Protein AF-A0A9X3DE50-F1 (afdb_monomer)

Organism: NCBI:txid454586

Solvent-accessible surface area (backbone atoms only — not comparable to full-atom values): 9211 Å² total; per-residue (Å²): 135,91,83,86,80,82,81,81,77,81,76,78,72,86,70,86,84,80,75,83,58,72,43,85,72,48,77,48,58,32,75,87,38,79,43,54,38,26,36,32,76,48,79,59,98,57,37,44,34,34,29,36,36,31,74,39,90,89,52,67,51,74,46,62,36,33,33,30,37,61,84,77,74,37,73,44,34,45,29,52,72,25,52,52,65,49,38,41,37,38,40,36,34,37,65,83,78,68,27,30,33,40,40,32,31,31,55,48,101,86,57,40,70,39,82,76,46,77,48,67,73,32,87,64,82,64,90,81,62,45,70,56,69,96,79,70,66,81,78,65,77,78,75,80,72,84,72,85,88,134

Structure (mmCIF, N/CA/C/O backbone):
data_AF-A0A9X3DE50-F1
#
_entry.id   AF-A0A9X3DE50-F1
#
loop_
_atom_site.group_PDB
_atom_site.id
_atom_site.type_symbol
_atom_site.label_atom_id
_atom_site.label_alt_id
_atom_site.label_comp_id
_atom_site.label_asym_id
_atom_site.label_entity_id
_atom_site.label_seq_id
_atom_site.pdbx_PDB_ins_code
_atom_site.Cartn_x
_atom_site.Cartn_y
_atom_site.Cartn_z
_atom_site.occupancy
_atom_site.B_iso_or_equiv
_atom_site.auth_seq_id
_atom_site.auth_comp_id
_atom_site.auth_asym_id
_atom_site.auth_atom_id
_atom_site.pdbx_PDB_model_num
ATOM 1 N N . MET A 1 1 ? -1.879 63.073 22.742 1.00 40.38 1 MET A N 1
ATOM 2 C CA . MET A 1 1 ? -2.760 62.636 21.637 1.00 40.38 1 MET A CA 1
ATOM 3 C C . MET A 1 1 ? -2.228 61.300 21.140 1.00 40.38 1 MET A C 1
ATOM 5 O O . MET A 1 1 ? -1.045 61.213 20.841 1.00 40.38 1 MET A O 1
ATOM 9 N N . LYS A 1 2 ? -3.043 60.241 21.224 1.00 39.47 2 LYS A N 1
ATOM 10 C CA . LYS A 1 2 ? -2.678 58.863 20.860 1.00 39.47 2 LYS A CA 1
ATOM 11 C C . LYS A 1 2 ? -2.758 58.715 19.341 1.00 39.47 2 LYS A C 1
ATOM 13 O O . LYS A 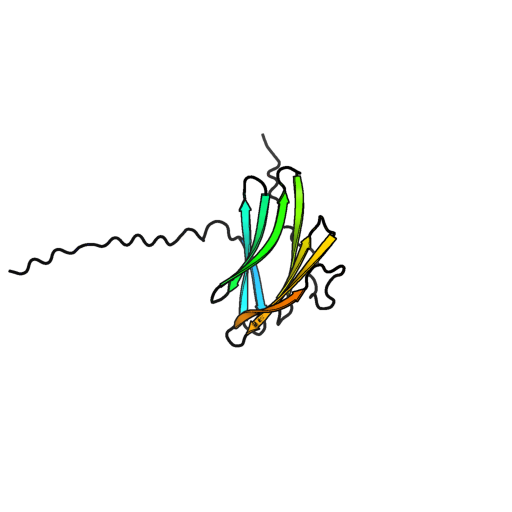1 2 ? -3.865 58.753 18.818 1.00 39.47 2 LYS A O 1
ATOM 18 N N . ASN A 1 3 ? -1.632 58.480 18.672 1.00 41.12 3 ASN A N 1
ATOM 19 C CA . ASN A 1 3 ? -1.625 58.061 17.271 1.00 41.12 3 ASN A CA 1
ATOM 20 C C . ASN A 1 3 ? -1.129 56.617 17.200 1.00 41.12 3 ASN A C 1
ATOM 22 O O . ASN A 1 3 ? 0.062 56.337 17.291 1.00 41.12 3 ASN A O 1
ATOM 26 N N . LEU A 1 4 ? -2.098 55.711 17.100 1.00 47.72 4 LEU A N 1
ATOM 27 C CA . LEU A 1 4 ? -1.921 54.296 16.820 1.00 47.72 4 LEU A CA 1
ATOM 28 C C . LEU A 1 4 ? -1.903 54.159 15.292 1.00 47.72 4 LEU A C 1
ATOM 30 O O . LEU A 1 4 ? -2.928 54.404 14.660 1.00 47.72 4 LEU A O 1
ATOM 34 N N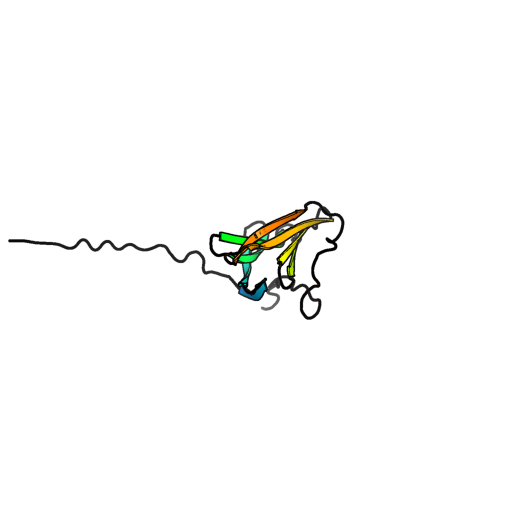 . ILE A 1 5 ? -0.763 53.816 14.690 1.00 51.28 5 ILE A N 1
ATOM 35 C CA . ILE A 1 5 ? -0.729 53.414 13.279 1.00 51.28 5 ILE A CA 1
ATOM 36 C C . ILE A 1 5 ? -0.425 51.923 13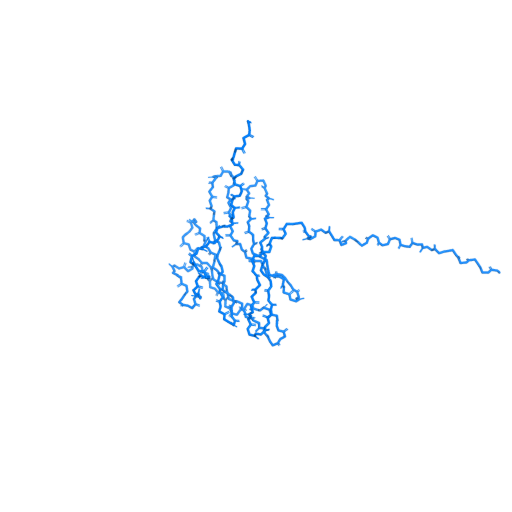.216 1.00 51.28 5 ILE A C 1
ATOM 38 O O . ILE A 1 5 ? 0.568 51.425 13.739 1.00 51.28 5 ILE A O 1
ATOM 42 N N . LEU A 1 6 ? -1.402 51.248 12.626 1.00 42.88 6 LEU A N 1
ATOM 43 C CA . LEU A 1 6 ? -1.635 49.824 12.523 1.00 42.88 6 LEU A CA 1
ATOM 44 C C . LEU A 1 6 ? -0.667 49.205 11.505 1.00 42.88 6 LEU A C 1
ATOM 46 O O . LEU A 1 6 ? -0.803 49.424 10.303 1.00 42.88 6 LEU A O 1
ATOM 50 N N . THR A 1 7 ? 0.300 48.416 11.968 1.00 43.38 7 THR A N 1
ATOM 51 C CA . THR A 1 7 ? 1.123 47.580 11.086 1.00 43.38 7 THR A CA 1
ATOM 52 C C . THR A 1 7 ? 0.279 46.392 10.625 1.00 43.38 7 THR A C 1
ATOM 54 O O . THR A 1 7 ? 0.067 45.444 11.380 1.00 43.38 7 THR A O 1
ATOM 57 N N . ILE A 1 8 ? -0.231 46.438 9.393 1.00 47.78 8 ILE A N 1
ATOM 58 C CA . ILE A 1 8 ? -0.883 45.285 8.763 1.00 47.78 8 ILE A CA 1
ATOM 59 C C . ILE A 1 8 ? 0.219 44.290 8.396 1.00 47.78 8 ILE A C 1
ATOM 61 O O . ILE A 1 8 ? 0.894 44.414 7.376 1.00 47.78 8 ILE A O 1
ATOM 65 N N . LEU A 1 9 ? 0.417 43.309 9.273 1.00 38.19 9 LEU A N 1
ATOM 66 C CA . LEU A 1 9 ? 1.235 42.138 9.005 1.00 38.19 9 LEU A CA 1
ATOM 67 C C . LEU A 1 9 ? 0.474 41.272 7.990 1.00 38.19 9 LEU A C 1
ATOM 69 O O . LEU A 1 9 ? -0.421 40.513 8.356 1.00 38.19 9 LEU A O 1
ATOM 73 N N . VAL A 1 10 ? 0.796 41.411 6.703 1.00 44.81 10 VAL A N 1
ATOM 74 C CA . VAL A 1 10 ? 0.347 40.465 5.675 1.00 44.81 10 VAL A CA 1
ATOM 75 C C . VAL A 1 10 ? 1.114 39.166 5.903 1.00 44.81 10 VAL A C 1
ATOM 77 O O . VAL A 1 10 ? 2.183 38.936 5.340 1.00 44.81 10 VAL A O 1
ATOM 80 N N . THR A 1 11 ? 0.586 38.306 6.769 1.00 50.69 11 THR A N 1
ATOM 81 C CA . THR A 1 11 ? 0.972 36.900 6.804 1.00 50.69 11 THR A CA 1
ATOM 82 C C . THR A 1 11 ? 0.397 36.243 5.557 1.00 50.69 11 THR A C 1
ATOM 84 O O . THR A 1 11 ? -0.708 35.703 5.552 1.00 50.69 11 THR A O 1
ATOM 87 N N . ALA A 1 12 ? 1.168 36.294 4.470 1.00 46.81 12 ALA A N 1
ATOM 88 C CA . ALA A 1 12 ? 1.029 35.340 3.384 1.00 46.81 12 ALA A CA 1
ATOM 89 C C . ALA A 1 12 ? 1.299 33.953 3.982 1.00 46.81 12 ALA A C 1
ATOM 91 O O . ALA A 1 12 ? 2.434 33.491 4.080 1.00 46.81 12 ALA A O 1
ATOM 92 N N . SER A 1 13 ? 0.240 33.319 4.476 1.00 48.53 13 SER A N 1
ATOM 93 C CA . SER A 1 13 ? 0.254 31.914 4.831 1.00 48.53 13 SER A CA 1
ATOM 94 C C . SER A 1 13 ? 0.478 31.166 3.526 1.00 48.53 13 SER A C 1
ATOM 96 O O . SER A 1 13 ? -0.429 31.003 2.714 1.00 48.53 13 SER A O 1
ATOM 98 N N . ALA A 1 14 ? 1.719 30.732 3.315 1.00 42.53 14 ALA A N 1
ATOM 99 C CA . ALA A 1 14 ? 2.082 29.741 2.316 1.00 42.53 14 ALA A CA 1
ATOM 100 C C . ALA A 1 14 ? 1.490 28.373 2.706 1.00 42.53 14 ALA A C 1
ATOM 102 O O . ALA A 1 14 ? 2.195 27.397 2.939 1.00 42.53 14 ALA A O 1
ATOM 103 N N . SER A 1 15 ? 0.171 28.291 2.824 1.00 46.56 15 SER A N 1
ATOM 104 C CA . SER A 1 15 ? -0.556 27.056 2.570 1.00 46.56 15 SER A CA 1
ATOM 105 C C . SER A 1 15 ? -0.784 26.967 1.061 1.00 46.56 15 SER A C 1
ATOM 107 O O . SER A 1 15 ? -0.802 27.988 0.393 1.00 46.56 15 SER A O 1
ATOM 109 N N . PHE A 1 16 ? -0.984 25.769 0.517 1.00 42.16 16 PHE A N 1
ATOM 110 C CA . PHE A 1 16 ? -1.232 25.493 -0.913 1.00 42.16 16 PHE A CA 1
ATOM 111 C C . PHE A 1 16 ? -0.003 25.173 -1.786 1.00 42.16 16 PHE A C 1
ATOM 113 O O . PHE A 1 16 ? 0.134 25.648 -2.905 1.00 42.16 16 PHE A O 1
ATOM 120 N N . GLY A 1 17 ? 0.826 24.230 -1.319 1.00 35.22 17 GLY A N 1
ATOM 121 C CA . GLY A 1 17 ? 1.674 23.389 -2.185 1.00 35.22 17 GLY A CA 1
ATOM 122 C C . GLY A 1 17 ? 1.222 21.920 -2.308 1.00 35.22 17 GLY A C 1
ATOM 123 O O . GLY A 1 17 ? 1.789 21.159 -3.087 1.00 35.22 17 GLY A O 1
ATOM 124 N N . TYR A 1 18 ? 0.208 21.482 -1.549 1.00 45.66 18 TYR A N 1
ATOM 125 C CA . TYR A 1 18 ? -0.107 20.049 -1.396 1.00 45.66 18 TYR A CA 1
ATOM 126 C C . TYR A 1 18 ? -1.271 19.532 -2.258 1.00 45.66 18 TYR A C 1
ATOM 128 O O . TYR A 1 18 ? -1.424 18.319 -2.393 1.00 45.66 18 TYR A O 1
ATOM 136 N N . ALA A 1 19 ? -2.064 20.418 -2.872 1.00 42.31 19 ALA A N 1
ATOM 137 C CA . ALA A 1 19 ? -3.319 20.051 -3.537 1.00 42.31 19 ALA A CA 1
ATOM 138 C C . ALA A 1 19 ? -3.183 19.604 -5.004 1.00 42.31 19 ALA A C 1
ATOM 140 O O . ALA A 1 19 ? -4.159 19.146 -5.593 1.00 42.31 19 ALA A O 1
ATOM 141 N N . GLN A 1 20 ? -2.008 19.715 -5.627 1.00 52.31 20 GLN A N 1
ATOM 142 C CA . GLN A 1 20 ? -1.897 19.374 -7.045 1.00 52.31 20 GLN A CA 1
ATOM 143 C C . GLN A 1 20 ? -1.675 17.860 -7.232 1.00 52.31 20 GLN A C 1
ATOM 145 O O . GLN A 1 20 ? -0.608 17.322 -6.920 1.00 52.31 20 GLN A O 1
ATOM 150 N N . ASN A 1 21 ? -2.707 17.203 -7.781 1.00 72.25 21 ASN A N 1
ATOM 151 C CA . ASN A 1 21 ? -2.739 15.838 -8.337 1.00 72.25 21 ASN A CA 1
ATOM 152 C C . ASN A 1 21 ? -3.021 14.664 -7.374 1.00 72.25 21 ASN A C 1
ATOM 154 O O . ASN A 1 21 ? -2.433 13.596 -7.543 1.00 72.25 21 ASN A O 1
ATOM 158 N N . LEU A 1 22 ? -3.915 14.824 -6.388 1.00 83.31 22 LEU A N 1
ATOM 159 C CA . LEU A 1 22 ? -4.567 13.665 -5.756 1.00 83.31 22 LEU A CA 1
ATOM 160 C C . LEU A 1 22 ? -5.796 13.256 -6.573 1.00 83.31 22 LEU A C 1
ATOM 162 O O . LEU A 1 22 ? -6.726 14.040 -6.736 1.00 83.31 22 LEU A O 1
ATOM 166 N N . GLU A 1 23 ? -5.809 12.022 -7.059 1.00 86.81 23 GLU A N 1
ATOM 167 C CA . GLU A 1 23 ? -6.956 11.402 -7.720 1.00 86.81 23 GLU A CA 1
ATOM 168 C C . GLU A 1 23 ? -7.634 10.449 -6.729 1.00 86.81 23 GLU A C 1
ATOM 170 O O . GLU A 1 23 ? -6.983 9.563 -6.173 1.00 86.81 23 GLU A O 1
ATOM 175 N N . GLY A 1 24 ? -8.920 10.664 -6.443 1.00 86.19 24 GLY A N 1
ATOM 176 C CA . GLY A 1 24 ? -9.678 9.813 -5.523 1.00 86.19 24 GLY A CA 1
ATOM 177 C C . GLY A 1 24 ? -9.827 8.400 -6.081 1.00 86.19 24 GLY A C 1
ATOM 178 O O . GLY A 1 24 ? -10.224 8.236 -7.232 1.00 86.19 24 GLY A O 1
ATOM 179 N N . ARG A 1 25 ? -9.511 7.384 -5.272 1.00 85.44 25 ARG A N 1
ATOM 180 C CA . ARG A 1 25 ? -9.555 5.976 -5.688 1.00 85.44 25 ARG A CA 1
ATOM 181 C C . ARG A 1 25 ? -10.687 5.207 -5.025 1.00 85.44 25 ARG A C 1
ATOM 183 O O . ARG A 1 25 ? -11.427 4.511 -5.710 1.00 85.44 25 ARG A O 1
ATOM 190 N N . GLU A 1 26 ? -10.795 5.292 -3.705 1.00 87.31 26 GLU A N 1
ATOM 191 C CA . GLU A 1 26 ? -11.792 4.535 -2.949 1.00 87.31 26 GLU A CA 1
ATOM 192 C C . GLU A 1 26 ? -12.011 5.156 -1.568 1.00 87.31 26 GLU A C 1
ATOM 194 O O . GLU A 1 26 ? -11.078 5.695 -0.972 1.00 87.31 26 GLU A O 1
ATOM 199 N N . GLU A 1 27 ? -13.223 5.030 -1.034 1.00 91.12 27 GLU A N 1
ATOM 200 C CA . GLU A 1 27 ? -13.497 5.228 0.388 1.00 91.12 27 GLU A CA 1
ATOM 201 C C . GLU A 1 27 ? -13.754 3.868 1.038 1.00 91.12 27 GLU A C 1
ATOM 203 O O . GLU A 1 27 ? -14.479 3.028 0.499 1.00 91.12 27 GLU A O 1
ATOM 208 N N . ILE A 1 28 ? -13.119 3.624 2.179 1.00 91.12 28 ILE A N 1
ATOM 209 C CA . ILE A 1 28 ? -13.124 2.328 2.855 1.00 91.12 28 ILE A CA 1
ATOM 210 C C . ILE A 1 28 ? -13.533 2.508 4.312 1.00 91.12 28 ILE A C 1
ATOM 212 O O . ILE A 1 28 ? -13.304 3.565 4.895 1.00 91.12 28 ILE A O 1
ATOM 216 N N . ASN A 1 29 ? -14.109 1.467 4.907 1.00 94.06 29 ASN A N 1
ATOM 217 C CA . ASN A 1 29 ? -14.380 1.419 6.337 1.00 94.06 29 ASN A CA 1
ATOM 218 C C . ASN A 1 29 ? -13.581 0.272 6.959 1.00 94.06 29 ASN A C 1
ATOM 220 O O . ASN A 1 29 ? -13.655 -0.849 6.454 1.00 94.06 29 ASN A O 1
ATOM 224 N N . LEU A 1 30 ? -12.821 0.565 8.015 1.00 94.94 30 LEU A N 1
ATOM 225 C CA . LEU A 1 30 ? -12.096 -0.421 8.813 1.00 94.94 30 LEU A CA 1
ATOM 226 C C . LEU A 1 30 ? -12.510 -0.245 10.273 1.00 94.94 30 LEU A C 1
ATOM 228 O O . LEU A 1 30 ? -12.312 0.824 10.849 1.00 94.94 30 LEU A O 1
ATOM 232 N N . SER A 1 31 ? -13.110 -1.277 10.860 1.00 95.06 31 SER A N 1
ATOM 233 C CA . SER A 1 31 ? -13.581 -1.293 12.251 1.00 95.06 31 SER A CA 1
ATOM 234 C C . SER A 1 31 ? -14.439 -0.075 12.631 1.00 95.06 31 SER A C 1
ATOM 236 O O . SER A 1 31 ? -14.324 0.451 13.733 1.00 95.06 31 SER A O 1
ATOM 238 N N . GLY A 1 32 ? -15.284 0.404 11.712 1.00 94.69 32 GLY A N 1
ATOM 239 C CA . GLY A 1 32 ? -16.148 1.569 11.922 1.00 94.69 32 GLY A CA 1
ATOM 240 C C . GLY A 1 32 ? -15.527 2.910 11.519 1.00 94.69 32 GLY A C 1
ATOM 241 O O . GLY A 1 32 ? -16.268 3.872 11.328 1.00 94.69 32 GLY A O 1
ATOM 242 N N . PHE A 1 33 ? -14.214 2.982 11.288 1.00 96.12 33 PHE A N 1
ATOM 243 C CA . PHE A 1 33 ? -13.527 4.207 10.873 1.00 96.12 33 PHE A CA 1
ATOM 244 C C . PHE A 1 33 ? -13.446 4.328 9.348 1.00 96.12 33 PHE A C 1
ATOM 246 O O . PHE A 1 33 ? -13.086 3.377 8.653 1.00 96.12 33 PHE A O 1
ATOM 253 N N . GLY A 1 34 ? -13.785 5.507 8.823 1.00 95.44 34 GLY A N 1
ATOM 254 C CA . GLY A 1 34 ? -13.740 5.807 7.392 1.00 95.44 34 GLY A CA 1
ATOM 255 C C . GLY A 1 34 ? -12.379 6.342 6.943 1.00 95.44 34 GLY A C 1
ATOM 256 O O . GLY A 1 34 ? -11.847 7.26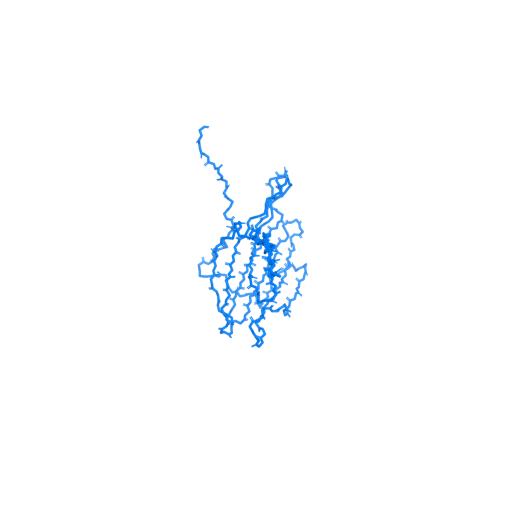8 7.552 1.00 95.44 34 GLY A O 1
ATOM 257 N N . TYR A 1 35 ? -11.853 5.814 5.838 1.00 94.94 35 TYR A N 1
ATOM 258 C CA . TYR A 1 35 ? -10.602 6.261 5.221 1.00 94.94 35 TYR A CA 1
ATOM 259 C C . TYR A 1 35 ? -10.785 6.508 3.731 1.00 94.94 35 TYR A C 1
ATOM 261 O O . TYR A 1 35 ? -11.499 5.773 3.050 1.00 94.94 35 TYR A O 1
ATOM 269 N N . LYS A 1 36 ? -10.084 7.514 3.209 1.00 93.44 36 LYS A N 1
ATOM 270 C CA . LYS A 1 36 ? -10.040 7.810 1.776 1.00 93.44 36 LYS A CA 1
ATOM 271 C C . LYS A 1 36 ? -8.683 7.415 1.217 1.00 93.44 36 LYS A C 1
ATOM 273 O O . LYS A 1 36 ? -7.647 7.814 1.748 1.00 93.44 36 LYS A O 1
ATOM 278 N N . ILE A 1 37 ? -8.697 6.644 0.140 1.00 91.25 37 ILE A N 1
ATOM 279 C CA . ILE A 1 37 ? -7.509 6.250 -0.608 1.00 91.25 37 ILE A CA 1
ATOM 280 C C . ILE A 1 37 ? -7.456 7.093 -1.872 1.00 91.25 37 ILE A C 1
ATOM 282 O O . ILE A 1 37 ? -8.415 7.148 -2.645 1.00 91.25 37 ILE A O 1
ATOM 286 N N . TYR A 1 38 ? -6.307 7.712 -2.099 1.00 91.44 38 TYR A N 1
ATOM 287 C CA . TYR A 1 38 ? -6.006 8.478 -3.299 1.00 91.44 38 TYR A CA 1
ATOM 288 C C . TYR A 1 38 ? -4.829 7.860 -4.046 1.00 91.44 38 TYR A C 1
ATOM 290 O O . TYR A 1 38 ? -4.055 7.074 -3.494 1.00 91.44 38 TYR A O 1
ATOM 298 N N . THR A 1 39 ? -4.652 8.275 -5.293 1.00 89.94 39 THR A N 1
ATOM 299 C CA . THR A 1 39 ? -3.409 8.116 -6.042 1.00 89.94 39 THR A CA 1
ATOM 300 C C . THR A 1 39 ? -2.787 9.466 -6.349 1.00 89.94 39 THR A C 1
ATOM 302 O O . THR A 1 39 ? -3.487 10.434 -6.634 1.00 89.94 39 THR A O 1
ATOM 305 N N . LYS A 1 40 ? -1.456 9.529 -6.320 1.00 88.31 40 LYS A N 1
ATOM 306 C CA . LYS A 1 40 ? -0.680 10.702 -6.730 1.00 88.31 40 LYS A CA 1
ATOM 307 C C . LYS A 1 40 ? 0.389 10.295 -7.724 1.00 88.31 40 LYS A C 1
ATOM 309 O O . LYS A 1 40 ? 1.151 9.369 -7.451 1.00 88.31 40 LYS A O 1
ATOM 314 N N . GLN A 1 41 ? 0.493 11.023 -8.829 1.00 89.38 41 GLN A N 1
ATOM 315 C CA . GLN A 1 41 ? 1.644 10.911 -9.722 1.00 89.38 41 GLN A CA 1
ATOM 316 C C . GLN A 1 41 ? 2.775 11.829 -9.248 1.00 89.38 41 GLN A C 1
ATOM 318 O O . GLN A 1 41 ? 2.555 12.983 -8.877 1.00 89.38 41 GLN A O 1
ATOM 323 N N . ARG A 1 42 ? 3.996 11.306 -9.268 1.00 85.81 42 ARG A N 1
ATOM 324 C CA . ARG A 1 42 ? 5.256 12.012 -9.060 1.00 85.81 42 ARG A CA 1
ATOM 325 C C . ARG A 1 42 ? 6.122 11.732 -10.278 1.00 85.81 42 ARG A C 1
ATOM 327 O O . ARG A 1 42 ? 6.414 10.578 -10.568 1.00 85.81 42 ARG A O 1
ATOM 334 N N . LYS A 1 43 ? 6.492 12.784 -10.994 1.00 85.00 43 LYS A N 1
ATOM 335 C CA . LYS A 1 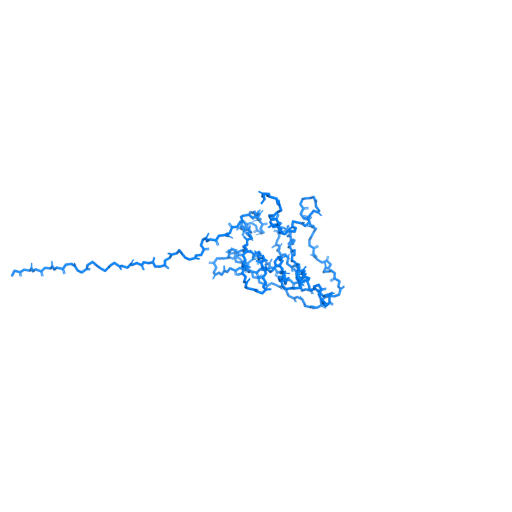43 ? 7.351 12.690 -12.173 1.00 85.00 43 LYS A CA 1
ATOM 336 C C . LYS A 1 43 ? 8.727 13.226 -11.833 1.00 85.00 43 LYS A C 1
ATOM 338 O O . LYS A 1 43 ? 8.837 14.203 -11.092 1.00 85.00 43 LYS A O 1
ATOM 343 N N . SER A 1 44 ? 9.754 12.601 -12.381 1.00 84.62 44 SER A N 1
ATOM 344 C CA . SER A 1 44 ? 11.135 13.068 -12.302 1.00 84.62 44 SER A CA 1
ATOM 345 C C . SER A 1 44 ? 11.820 12.892 -13.658 1.00 84.62 44 SER A C 1
ATOM 347 O O . SER A 1 44 ? 11.225 12.383 -14.602 1.00 84.62 44 SER A O 1
ATOM 349 N N . ALA A 1 45 ? 13.082 13.307 -13.762 1.00 84.94 45 ALA A N 1
ATOM 350 C CA . ALA A 1 45 ? 13.861 13.124 -14.987 1.00 84.94 45 ALA A CA 1
ATOM 351 C C . ALA A 1 45 ? 14.237 11.654 -15.268 1.00 84.94 45 ALA A C 1
ATOM 353 O O . ALA A 1 45 ? 14.627 11.335 -16.388 1.00 84.94 45 ALA A O 1
ATOM 354 N N . ILE A 1 46 ? 14.172 10.774 -14.263 1.00 88.88 46 ILE A N 1
ATOM 355 C CA . ILE A 1 46 ? 14.658 9.385 -14.360 1.00 88.88 46 ILE A CA 1
ATOM 356 C C . ILE A 1 46 ? 13.558 8.342 -14.143 1.00 88.88 46 ILE A C 1
ATOM 358 O O . ILE A 1 46 ? 13.640 7.249 -14.697 1.00 88.88 46 ILE A O 1
ATOM 362 N N . GLU A 1 47 ? 12.517 8.684 -13.387 1.00 89.44 47 GLU A N 1
ATOM 363 C CA . GLU A 1 47 ? 11.406 7.787 -13.080 1.00 89.44 47 GLU A CA 1
ATOM 364 C C . GLU A 1 47 ? 10.050 8.501 -13.070 1.00 89.44 47 GLU A C 1
ATOM 366 O O . GLU A 1 47 ? 9.932 9.653 -12.632 1.00 89.44 47 GLU A O 1
ATOM 371 N N . ASP A 1 48 ? 9.024 7.762 -13.491 1.00 88.81 48 ASP A N 1
ATOM 372 C CA . ASP A 1 48 ? 7.620 8.081 -13.255 1.00 88.81 48 ASP A CA 1
ATOM 373 C C . ASP A 1 48 ? 7.089 7.185 -12.135 1.00 88.81 48 ASP A C 1
ATOM 375 O O . ASP A 1 48 ? 7.151 5.955 -12.205 1.00 88.81 48 ASP A O 1
ATOM 379 N N . LYS A 1 49 ? 6.524 7.805 -11.099 1.00 90.44 49 LYS A N 1
ATOM 380 C CA . LYS A 1 49 ? 6.063 7.124 -9.893 1.00 90.44 49 LYS A CA 1
ATOM 381 C C . LYS A 1 49 ? 4.603 7.443 -9.606 1.00 90.44 49 LYS A C 1
ATOM 383 O O . LYS A 1 49 ? 4.205 8.601 -9.529 1.00 90.44 49 LYS A O 1
ATOM 388 N N . THR A 1 50 ? 3.786 6.418 -9.398 1.00 90.31 50 THR A N 1
ATOM 389 C CA . THR A 1 50 ? 2.436 6.553 -8.839 1.00 90.31 50 THR A CA 1
ATOM 390 C C . THR A 1 50 ? 2.430 6.003 -7.423 1.00 90.31 50 THR A C 1
ATOM 392 O O . THR A 1 50 ? 2.915 4.898 -7.195 1.00 90.31 50 THR A O 1
ATOM 395 N N . VAL A 1 51 ? 1.868 6.751 -6.475 1.00 92.06 51 VAL A N 1
ATOM 396 C CA . VAL A 1 51 ? 1.758 6.341 -5.068 1.00 92.06 51 VAL A CA 1
ATOM 397 C C . VAL A 1 51 ? 0.304 6.304 -4.620 1.00 92.06 51 VAL A C 1
ATOM 399 O O . VAL A 1 51 ? -0.469 7.196 -4.970 1.00 92.06 51 VAL A O 1
ATOM 402 N N . TYR A 1 52 ? -0.057 5.301 -3.825 1.00 92.25 52 TYR A N 1
ATOM 403 C CA . TYR A 1 52 ? -1.216 5.355 -2.944 1.00 92.25 52 TYR A CA 1
ATOM 404 C C . TYR A 1 52 ? -0.958 6.358 -1.828 1.00 92.25 52 TYR A C 1
ATOM 406 O O . TYR A 1 52 ? 0.146 6.428 -1.284 1.00 92.25 52 TYR A O 1
ATOM 414 N N . VAL A 1 53 ? -1.988 7.125 -1.494 1.00 93.88 53 VAL A N 1
ATOM 415 C CA . VAL A 1 53 ? -1.957 8.129 -0.434 1.00 93.88 53 VAL A CA 1
ATOM 416 C C . VAL A 1 53 ? -3.180 7.925 0.443 1.00 93.88 53 VAL A C 1
ATOM 418 O O . VAL A 1 53 ? -4.305 7.965 -0.056 1.00 93.88 53 VAL A O 1
ATOM 421 N N . ILE A 1 54 ? -2.961 7.724 1.738 1.00 95.19 54 ILE A N 1
ATOM 422 C CA . ILE A 1 54 ? -4.030 7.659 2.735 1.00 95.19 54 ILE A CA 1
ATOM 423 C C . ILE A 1 54 ? -3.757 8.735 3.783 1.00 95.19 54 ILE A C 1
ATOM 425 O O . ILE A 1 54 ? -2.824 8.578 4.579 1.00 95.19 54 ILE A O 1
ATOM 429 N N . PRO A 1 55 ? -4.530 9.835 3.786 1.00 94.94 55 PRO A N 1
ATOM 430 C CA . PRO A 1 55 ? -4.523 10.777 4.891 1.00 94.94 55 PRO A CA 1
ATOM 431 C C . PRO A 1 55 ? -4.897 10.041 6.177 1.00 94.94 55 PRO A C 1
ATOM 433 O O . PRO A 1 55 ? -5.951 9.412 6.265 1.00 94.94 55 PRO A O 1
ATOM 436 N N . ASN A 1 56 ? -4.009 10.106 7.155 1.00 91.81 56 ASN A N 1
ATOM 437 C CA . ASN A 1 56 ? -4.205 9.595 8.500 1.00 91.81 56 ASN A CA 1
ATOM 438 C C . ASN A 1 56 ? -4.276 10.810 9.437 1.00 91.81 56 ASN A C 1
ATOM 440 O O . ASN A 1 56 ? -3.842 11.901 9.073 1.00 91.81 56 ASN A O 1
ATOM 444 N N . GLN A 1 57 ? -4.842 10.679 10.636 1.00 84.88 57 GLN A N 1
ATOM 445 C CA . GLN A 1 57 ? -5.129 11.868 11.463 1.00 84.88 57 GLN A CA 1
ATOM 446 C C . GLN A 1 57 ? -3.882 12.716 11.778 1.00 84.88 57 GLN A C 1
ATOM 448 O O . GLN A 1 57 ? -3.966 13.934 11.882 1.00 84.88 57 GLN A O 1
ATOM 453 N N . THR A 1 58 ? -2.723 12.076 11.921 1.00 83.56 58 THR A N 1
ATOM 454 C CA . THR A 1 58 ? -1.460 12.713 12.338 1.00 83.56 58 THR A CA 1
ATOM 455 C C . THR A 1 58 ? -0.372 12.704 11.275 1.00 83.56 58 THR A C 1
ATOM 457 O O . THR A 1 58 ? 0.693 13.279 11.468 1.00 83.56 58 THR A O 1
ATOM 460 N N . ASP A 1 59 ? -0.590 11.965 10.199 1.00 91.06 59 ASP A N 1
ATOM 461 C CA . ASP A 1 59 ? 0.423 11.624 9.211 1.00 91.06 59 ASP A CA 1
ATOM 462 C C . ASP A 1 59 ? -0.253 11.248 7.892 1.00 91.06 59 ASP A C 1
ATOM 464 O O . ASP A 1 59 ? -1.466 11.326 7.721 1.00 91.06 59 ASP A O 1
ATOM 468 N N . THR A 1 60 ? 0.530 10.889 6.889 1.00 93.38 60 THR A N 1
ATOM 469 C CA . THR A 1 60 ? -0.011 10.398 5.626 1.00 93.38 60 THR A CA 1
ATOM 470 C C . THR A 1 60 ? 0.756 9.155 5.251 1.00 93.38 60 THR A C 1
ATOM 472 O O . THR A 1 60 ? 1.984 9.173 5.165 1.00 93.38 60 THR A O 1
ATOM 475 N N . ILE A 1 61 ? 0.023 8.073 5.024 1.00 95.25 61 ILE A N 1
ATOM 476 C CA . ILE A 1 61 ? 0.610 6.807 4.618 1.00 95.25 61 ILE A CA 1
ATOM 477 C C . ILE A 1 61 ? 0.798 6.847 3.102 1.00 95.25 61 ILE A C 1
ATOM 479 O O . ILE A 1 61 ? -0.142 7.135 2.354 1.00 95.25 61 ILE A O 1
ATOM 483 N N . PHE A 1 62 ? 2.017 6.544 2.658 1.00 94.12 62 PHE A N 1
ATOM 484 C CA . PHE A 1 62 ? 2.383 6.443 1.249 1.00 94.12 62 PHE A CA 1
ATOM 485 C C . PHE A 1 62 ? 2.818 5.018 0.925 1.00 94.12 62 PHE A C 1
ATOM 487 O O . PHE A 1 62 ? 3.648 4.452 1.634 1.00 94.12 62 PHE A O 1
ATOM 494 N N . HIS A 1 63 ? 2.298 4.473 -0.172 1.00 93.75 63 HIS A N 1
ATOM 495 C CA . HIS A 1 63 ? 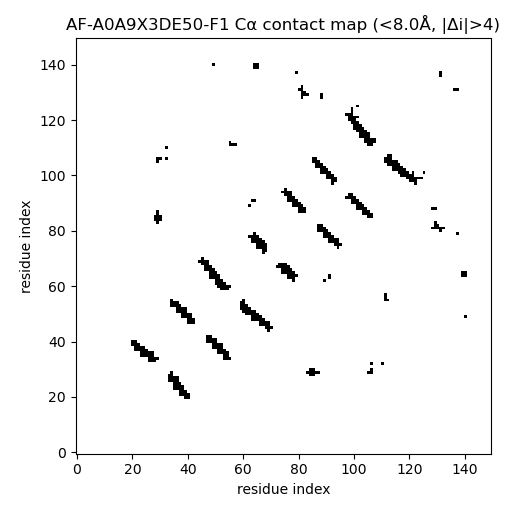2.748 3.197 -0.731 1.00 93.75 63 HIS A CA 1
ATOM 496 C C . HIS A 1 63 ? 2.928 3.310 -2.229 1.00 93.75 63 HIS A C 1
ATOM 498 O O . HIS A 1 63 ? 2.119 3.935 -2.910 1.00 93.75 63 HIS A O 1
ATOM 504 N N . ASP A 1 64 ? 3.971 2.690 -2.756 1.00 91.44 64 ASP A N 1
ATOM 505 C CA . ASP A 1 64 ? 4.255 2.743 -4.183 1.00 91.44 64 ASP A CA 1
ATOM 506 C C . ASP A 1 64 ? 3.248 1.873 -4.927 1.00 91.44 64 ASP A C 1
ATOM 508 O O . ASP A 1 64 ? 3.103 0.699 -4.619 1.00 91.44 64 ASP A O 1
ATOM 512 N N . ALA A 1 65 ? 2.527 2.452 -5.887 1.00 89.62 65 ALA A N 1
ATOM 513 C CA . ALA A 1 65 ? 1.575 1.740 -6.738 1.00 89.62 65 ALA A CA 1
ATOM 514 C C . ALA A 1 65 ? 2.221 1.313 -8.064 1.00 89.62 65 ALA A C 1
ATOM 516 O O . ALA A 1 65 ? 1.928 0.238 -8.584 1.00 89.62 65 ALA A O 1
ATOM 517 N N . LEU A 1 66 ? 3.101 2.154 -8.610 1.00 91.06 66 LEU A N 1
ATOM 518 C CA . LEU A 1 66 ? 3.889 1.878 -9.809 1.00 91.06 66 LEU A CA 1
ATOM 519 C C . LEU A 1 66 ? 5.149 2.740 -9.791 1.00 91.06 66 LEU A C 1
ATOM 521 O O . LEU A 1 66 ? 5.055 3.936 -9.519 1.00 91.06 66 LEU A O 1
ATOM 525 N N . ILE A 1 67 ? 6.292 2.161 -10.141 1.00 91.38 67 ILE A N 1
ATOM 526 C CA . ILE A 1 67 ? 7.504 2.912 -10.488 1.00 91.38 67 ILE A CA 1
ATOM 527 C C . ILE A 1 67 ? 7.976 2.426 -11.848 1.00 91.38 67 ILE A C 1
ATOM 529 O O . ILE A 1 67 ? 8.138 1.222 -12.057 1.00 91.38 67 ILE A O 1
ATOM 533 N N . LYS A 1 68 ? 8.202 3.369 -12.758 1.00 90.94 68 LYS A N 1
ATOM 534 C CA . LYS A 1 68 ? 8.697 3.120 -14.105 1.00 90.94 68 LYS A CA 1
ATOM 535 C C . LYS A 1 68 ? 10.017 3.849 -14.319 1.00 90.94 68 LYS A C 1
ATOM 537 O O . LYS A 1 68 ? 10.085 5.060 -14.129 1.00 90.94 68 LYS A O 1
ATOM 542 N N . ASP A 1 69 ? 11.026 3.112 -14.765 1.00 91.31 69 ASP A N 1
ATOM 543 C CA . ASP A 1 69 ? 12.276 3.663 -15.281 1.00 91.31 69 ASP A CA 1
ATOM 544 C C . ASP A 1 69 ? 12.017 4.257 -16.671 1.00 91.31 69 ASP A C 1
ATOM 546 O O . ASP A 1 69 ? 11.577 3.555 -17.588 1.00 91.31 69 ASP A O 1
ATOM 550 N N . LEU A 1 70 ? 12.262 5.560 -16.821 1.00 89.88 70 LEU A N 1
ATOM 551 C CA . LEU A 1 70 ? 12.022 6.265 -18.079 1.00 89.88 70 LEU A CA 1
ATOM 552 C C . LEU A 1 70 ? 13.118 6.019 -19.119 1.00 89.88 70 LEU A C 1
ATOM 554 O O . LEU A 1 70 ? 12.836 6.085 -20.312 1.00 89.88 70 LEU A O 1
ATOM 558 N N . LYS A 1 71 ? 14.352 5.724 -18.695 1.00 89.81 71 LYS A N 1
ATOM 559 C CA . LYS A 1 71 ? 15.476 5.472 -19.610 1.00 89.81 71 LYS A CA 1
ATOM 560 C C . LYS A 1 71 ? 15.391 4.081 -20.217 1.00 89.81 71 LYS A C 1
ATOM 562 O O . LYS A 1 71 ? 15.623 3.914 -21.408 1.00 89.81 71 LYS A O 1
ATOM 567 N N . ALA A 1 72 ? 15.072 3.094 -19.388 1.00 89.31 72 ALA A N 1
ATOM 568 C CA . ALA A 1 72 ? 14.965 1.702 -19.805 1.00 89.31 72 ALA A CA 1
ATOM 569 C C . ALA A 1 72 ? 13.551 1.317 -20.287 1.00 89.31 72 ALA A C 1
ATOM 571 O O . ALA A 1 72 ? 13.334 0.158 -20.626 1.00 89.31 72 ALA A O 1
ATOM 572 N N . ASP A 1 73 ? 12.599 2.260 -20.280 1.00 88.50 73 ASP A N 1
ATOM 573 C CA . ASP A 1 73 ? 11.175 2.061 -20.604 1.00 88.50 73 ASP A CA 1
ATOM 574 C C . ASP A 1 73 ? 10.556 0.823 -19.923 1.00 88.50 73 ASP A C 1
ATOM 576 O O . ASP A 1 73 ? 9.760 0.092 -20.513 1.00 88.50 73 ASP A O 1
ATOM 580 N N . LYS A 1 74 ? 10.912 0.573 -18.656 1.00 89.81 74 LYS A N 1
ATOM 581 C CA . LYS A 1 74 ? 10.519 -0.644 -17.925 1.00 89.81 74 LYS A CA 1
ATOM 582 C C . LYS A 1 74 ? 9.888 -0.340 -16.574 1.00 89.81 74 LYS A C 1
ATOM 584 O O . LYS A 1 74 ? 10.231 0.636 -15.909 1.00 89.81 74 LYS A O 1
ATOM 589 N N . GLU A 1 75 ? 8.979 -1.206 -16.144 1.00 89.94 75 GLU A N 1
ATOM 590 C CA . GLU A 1 75 ? 8.452 -1.175 -14.780 1.00 89.94 75 GLU A CA 1
ATOM 591 C C . GLU A 1 75 ? 9.482 -1.759 -13.809 1.00 89.94 75 GLU A C 1
ATOM 593 O O . GLU A 1 75 ? 10.050 -2.819 -14.059 1.00 89.94 75 GLU A O 1
ATOM 598 N N . LEU A 1 76 ? 9.715 -1.057 -12.702 1.00 91.31 76 LEU A N 1
ATOM 599 C CA . LEU A 1 76 ? 10.589 -1.505 -11.618 1.00 91.31 76 LEU A CA 1
ATOM 600 C C . LEU A 1 76 ? 9.776 -2.081 -10.461 1.00 91.31 76 LEU A C 1
ATOM 602 O O . LEU A 1 76 ? 10.122 -3.121 -9.910 1.00 91.31 76 LEU A O 1
ATOM 606 N N . TYR A 1 77 ? 8.674 -1.411 -10.116 1.00 91.62 77 TYR A N 1
ATOM 607 C CA . TYR A 1 77 ? 7.840 -1.784 -8.981 1.00 91.62 77 TYR A CA 1
ATOM 608 C C . TYR A 1 77 ? 6.367 -1.752 -9.332 1.00 91.62 77 TYR A C 1
ATOM 610 O O . TYR A 1 77 ? 5.902 -0.835 -10.013 1.00 91.62 77 TYR A O 1
ATOM 618 N N . ARG A 1 78 ? 5.616 -2.696 -8.765 1.00 90.69 78 ARG A N 1
ATOM 619 C CA . ARG A 1 78 ? 4.155 -2.733 -8.836 1.00 90.69 78 ARG A CA 1
ATOM 620 C C . ARG A 1 78 ? 3.577 -2.888 -7.441 1.00 90.69 78 ARG A C 1
ATOM 622 O O . ARG A 1 78 ? 3.992 -3.768 -6.702 1.00 90.69 78 ARG A O 1
ATOM 629 N N . GLY A 1 79 ? 2.604 -2.062 -7.084 1.00 90.56 79 GLY A N 1
ATOM 630 C CA . GLY A 1 79 ? 1.956 -2.112 -5.781 1.00 90.56 79 GLY A CA 1
ATOM 631 C C . GLY A 1 79 ? 0.461 -2.342 -5.864 1.00 90.56 79 GLY A C 1
ATOM 632 O O . GLY A 1 79 ? -0.258 -1.700 -6.637 1.00 90.56 79 GLY A O 1
ATOM 633 N N . ILE A 1 80 ? -0.032 -3.225 -5.007 1.00 88.19 80 ILE A N 1
ATOM 634 C CA . ILE A 1 80 ? -1.457 -3.476 -4.809 1.00 88.19 80 ILE A CA 1
ATOM 635 C C . ILE A 1 80 ? -1.797 -3.316 -3.335 1.00 88.19 80 ILE A C 1
ATOM 637 O O . ILE A 1 80 ? -0.950 -3.521 -2.468 1.00 88.19 80 ILE A O 1
ATOM 641 N N . TYR A 1 81 ? -3.053 -2.994 -3.051 1.00 90.94 81 TYR A N 1
ATOM 642 C CA . TYR A 1 81 ? -3.585 -3.135 -1.706 1.00 90.94 81 TYR A CA 1
ATOM 643 C C . TYR A 1 81 ? -4.824 -4.021 -1.712 1.00 90.94 81 TYR A C 1
ATOM 645 O O . TYR A 1 81 ? -5.539 -4.103 -2.709 1.00 90.94 81 TYR A O 1
ATOM 653 N N . GLY A 1 82 ? -5.046 -4.705 -0.602 1.00 89.62 82 GLY A N 1
ATOM 654 C CA . GLY A 1 82 ? -6.270 -5.420 -0.286 1.00 89.62 82 GLY A CA 1
ATOM 655 C C . GLY A 1 82 ? -6.782 -4.933 1.061 1.00 89.62 82 GLY A C 1
ATOM 656 O O . GLY A 1 82 ? -6.023 -4.391 1.859 1.00 89.62 82 GLY A O 1
ATOM 657 N N . LYS A 1 83 ? -8.071 -5.110 1.323 1.00 90.38 83 LYS A N 1
ATOM 658 C CA . LYS A 1 83 ? -8.665 -4.760 2.612 1.00 90.38 83 LYS A CA 1
ATOM 659 C C . LYS A 1 83 ? -9.663 -5.810 3.043 1.00 90.38 83 LYS A C 1
ATOM 661 O O . LYS A 1 83 ? -10.343 -6.404 2.207 1.00 90.38 83 LYS A O 1
ATOM 666 N N . ASN A 1 84 ? -9.765 -5.989 4.344 1.00 87.81 84 ASN A N 1
ATOM 667 C CA . ASN A 1 84 ? -10.902 -6.635 4.974 1.00 87.81 84 ASN A CA 1
ATOM 668 C C . ASN A 1 84 ? -11.639 -5.576 5.822 1.00 87.81 84 ASN A C 1
ATOM 670 O O . ASN A 1 84 ? -11.332 -4.390 5.732 1.00 87.81 84 ASN A O 1
ATOM 674 N N . GLY A 1 85 ? -12.653 -5.964 6.594 1.00 90.62 85 GLY A N 1
ATOM 675 C CA . GLY A 1 85 ? -13.393 -5.017 7.439 1.00 90.62 85 GLY A CA 1
ATOM 676 C C . GLY A 1 85 ? -12.593 -4.434 8.613 1.00 90.62 85 GLY A C 1
ATOM 677 O O . GLY A 1 85 ? -13.158 -3.659 9.373 1.00 90.62 85 GLY A O 1
ATOM 678 N N . GLN A 1 86 ? -11.325 -4.814 8.796 1.00 95.38 86 GLN A N 1
ATOM 679 C CA . GLN A 1 86 ? -10.487 -4.466 9.951 1.00 95.38 86 GLN A CA 1
ATOM 680 C C . GLN A 1 86 ? -9.119 -3.902 9.540 1.00 95.38 86 GLN A C 1
ATOM 682 O O . GLN A 1 86 ? -8.591 -3.016 10.200 1.00 95.38 86 GLN A O 1
ATOM 687 N N . GLU A 1 87 ? -8.551 -4.383 8.440 1.00 96.44 87 GLU A N 1
ATOM 688 C CA . GLU A 1 87 ? -7.172 -4.141 8.039 1.00 96.44 87 GLU A CA 1
ATOM 689 C C . GLU A 1 87 ? -7.080 -3.734 6.567 1.00 96.44 87 GLU A C 1
ATOM 691 O O . GLU A 1 87 ? -7.871 -4.157 5.715 1.00 96.44 87 GLU A O 1
ATOM 696 N N . ILE A 1 88 ? -6.035 -2.971 6.255 1.00 94.81 88 ILE A N 1
ATOM 697 C CA . ILE A 1 88 ? -5.563 -2.735 4.893 1.00 94.81 88 ILE A CA 1
ATOM 698 C C . ILE A 1 88 ? -4.148 -3.295 4.732 1.00 94.81 88 ILE A C 1
ATOM 700 O O . ILE A 1 88 ? -3.241 -3.010 5.511 1.00 94.81 88 ILE A O 1
ATOM 704 N N . HIS A 1 89 ? -3.964 -4.100 3.694 1.00 95.31 89 HIS A N 1
ATOM 705 C CA . HIS A 1 89 ? -2.735 -4.802 3.359 1.00 95.31 89 HIS A CA 1
ATOM 706 C C . HIS A 1 89 ? -2.161 -4.188 2.089 1.00 95.31 89 HIS A C 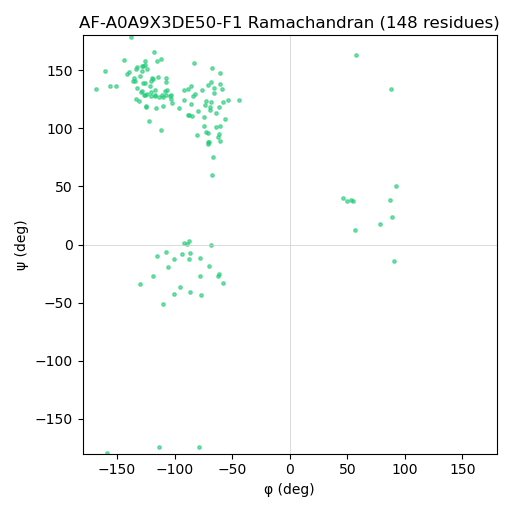1
ATOM 708 O O . HIS A 1 89 ? -2.861 -4.120 1.085 1.00 95.31 89 HIS A O 1
ATOM 714 N N . PHE A 1 90 ? -0.889 -3.813 2.091 1.00 94.50 90 PHE A N 1
ATOM 715 C CA . PHE A 1 90 ? -0.145 -3.352 0.922 1.00 94.50 90 PHE A CA 1
ATOM 716 C C . PHE A 1 90 ? 0.892 -4.390 0.525 1.00 94.50 90 PHE A C 1
ATOM 718 O O . PHE A 1 90 ? 1.701 -4.787 1.360 1.00 94.50 90 PHE A O 1
ATOM 725 N N . LEU A 1 91 ? 0.887 -4.800 -0.740 1.00 93.25 91 LEU A N 1
ATOM 726 C CA . LEU A 1 91 ? 1.931 -5.625 -1.339 1.00 93.25 91 LEU A CA 1
ATOM 727 C C . LEU A 1 91 ? 2.661 -4.820 -2.402 1.00 93.25 91 LEU A C 1
ATOM 729 O O . LEU A 1 91 ? 2.031 -4.293 -3.319 1.00 93.25 91 LEU A O 1
ATOM 733 N N . GLN A 1 92 ? 3.981 -4.763 -2.289 1.00 93.81 92 GLN A N 1
ATOM 734 C CA . GLN A 1 92 ? 4.870 -4.133 -3.254 1.00 93.81 92 GLN A CA 1
ATOM 735 C C . GLN A 1 92 ? 5.774 -5.200 -3.862 1.00 93.81 92 GLN A C 1
ATOM 737 O O . GLN A 1 92 ? 6.555 -5.824 -3.152 1.00 93.81 92 GLN A O 1
ATOM 742 N N . PHE A 1 93 ? 5.657 -5.386 -5.169 1.00 93.00 93 PHE A N 1
ATOM 743 C CA . PHE A 1 93 ? 6.467 -6.283 -5.979 1.00 93.00 93 PHE A CA 1
ATOM 744 C C . PHE A 1 93 ? 7.657 -5.504 -6.521 1.00 93.00 93 PHE A C 1
ATOM 746 O O . PHE A 1 93 ? 7.465 -4.480 -7.182 1.00 93.00 93 PHE A O 1
ATOM 753 N N . ASP A 1 94 ? 8.857 -5.992 -6.245 1.00 93.81 94 ASP A N 1
ATOM 754 C CA . ASP A 1 94 ? 10.072 -5.630 -6.961 1.00 93.81 94 ASP A CA 1
ATOM 755 C C . ASP A 1 94 ? 10.208 -6.577 -8.157 1.00 93.81 94 ASP A C 1
ATOM 757 O O . ASP A 1 94 ? 10.414 -7.781 -8.002 1.00 93.81 94 ASP A O 1
ATOM 761 N N . LEU A 1 95 ? 10.055 -6.025 -9.359 1.00 90.06 95 LEU A N 1
ATOM 762 C CA . LEU A 1 95 ? 10.058 -6.798 -10.599 1.00 90.06 95 LEU A CA 1
ATOM 763 C C . LEU A 1 95 ? 11.469 -7.193 -11.048 1.00 90.06 95 LEU A C 1
ATOM 765 O O . LEU A 1 95 ? 11.608 -7.999 -11.963 1.00 90.06 95 LEU A O 1
ATOM 769 N N . GLN A 1 96 ? 12.516 -6.628 -10.442 1.00 91.25 96 GLN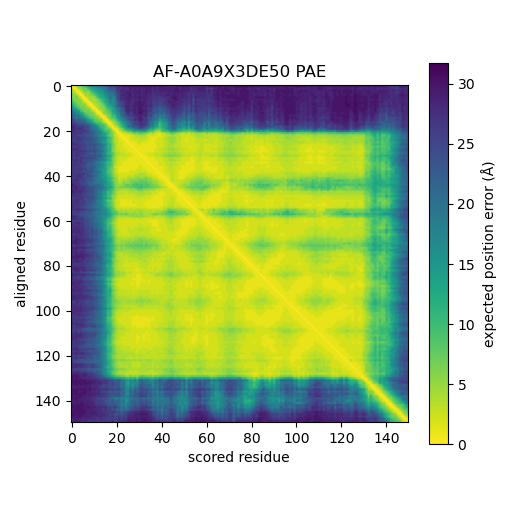 A N 1
ATOM 770 C CA . GLN A 1 96 ? 13.899 -6.980 -10.761 1.00 91.25 96 GLN A CA 1
ATOM 771 C C . GLN A 1 96 ? 14.371 -8.184 -9.953 1.00 91.25 96 GLN A C 1
ATOM 773 O O . GLN A 1 96 ? 15.073 -9.040 -10.485 1.00 91.25 96 GLN A O 1
ATOM 778 N N . SER A 1 97 ? 14.005 -8.230 -8.672 1.00 93.94 97 SER A N 1
ATOM 779 C CA . SER A 1 97 ? 14.388 -9.319 -7.770 1.00 93.94 97 SER A CA 1
ATOM 780 C C . SER A 1 97 ? 13.348 -10.439 -7.678 1.00 93.94 97 SER A C 1
ATOM 782 O O . SER A 1 97 ? 13.637 -11.468 -7.073 1.00 93.94 97 SER A O 1
ATOM 784 N N . ASP A 1 98 ? 12.163 -10.248 -8.270 1.00 91.88 98 ASP A N 1
ATOM 785 C CA . ASP A 1 98 ? 10.993 -11.126 -8.124 1.00 91.88 98 ASP A CA 1
ATOM 786 C C . ASP A 1 98 ? 10.624 -11.360 -6.647 1.00 91.88 98 ASP A C 1
ATOM 788 O O . ASP A 1 98 ? 10.262 -12.453 -6.211 1.00 91.88 98 ASP A O 1
ATOM 792 N N . LYS A 1 99 ? 10.764 -10.302 -5.839 1.00 94.50 99 LYS A N 1
ATOM 793 C CA . LYS A 1 99 ? 10.467 -10.311 -4.404 1.00 94.50 99 LYS A CA 1
ATOM 794 C C . LYS A 1 99 ? 9.313 -9.390 -4.067 1.00 94.50 99 LYS A C 1
ATOM 796 O O . LYS A 1 99 ? 9.013 -8.423 -4.770 1.00 94.50 99 LYS A O 1
ATOM 801 N N . MET A 1 100 ? 8.684 -9.667 -2.929 1.00 93.38 100 MET A N 1
ATOM 802 C CA . MET A 1 100 ? 7.542 -8.902 -2.453 1.00 93.38 100 MET A CA 1
ATOM 803 C C . MET A 1 100 ? 7.720 -8.408 -1.018 1.00 93.38 100 MET A C 1
ATOM 805 O O . MET A 1 100 ? 8.155 -9.140 -0.132 1.00 93.38 100 MET A O 1
ATOM 809 N N . ASN A 1 101 ? 7.310 -7.170 -0.768 1.00 96.25 101 ASN A N 1
ATOM 810 C CA . ASN A 1 101 ? 7.183 -6.608 0.571 1.00 96.25 101 ASN A CA 1
ATOM 811 C C . ASN A 1 101 ? 5.701 -6.470 0.931 1.00 96.25 101 ASN A C 1
ATOM 813 O O . ASN A 1 101 ? 4.892 -6.074 0.094 1.00 96.25 101 ASN A O 1
ATOM 817 N N . HIS A 1 102 ? 5.348 -6.771 2.177 1.00 96.38 102 HIS A N 1
ATOM 818 C CA . HIS A 1 102 ? 3.986 -6.722 2.704 1.00 96.38 102 HIS A CA 1
ATOM 819 C C . HIS A 1 102 ? 3.919 -5.812 3.924 1.00 96.38 102 HIS A C 1
ATOM 821 O O . HIS A 1 102 ? 4.706 -5.975 4.854 1.00 96.38 102 HIS A O 1
ATOM 827 N N . LYS A 1 103 ? 2.971 -4.875 3.945 1.00 97.81 103 LYS A N 1
ATOM 828 C CA . LYS A 1 103 ? 2.645 -4.073 5.133 1.00 97.81 103 LYS A CA 1
ATOM 829 C C . LYS A 1 103 ? 1.163 -4.173 5.449 1.00 97.81 103 LYS A C 1
ATOM 831 O O . LYS A 1 103 ? 0.347 -4.098 4.536 1.00 97.81 103 LYS A O 1
ATOM 836 N N . VAL A 1 104 ? 0.812 -4.294 6.723 1.00 97.69 104 VAL A N 1
ATOM 837 C CA . VAL A 1 104 ? -0.580 -4.312 7.192 1.00 97.69 104 VAL A CA 1
ATOM 838 C C . VAL A 1 104 ? -0.797 -3.172 8.163 1.00 97.69 104 VAL A C 1
ATOM 840 O O . VAL A 1 104 ? -0.014 -2.993 9.097 1.00 97.69 104 VAL A O 1
ATOM 843 N N . TYR A 1 105 ? -1.869 -2.423 7.942 1.00 97.62 105 TYR A N 1
ATOM 844 C CA . TYR A 1 105 ? -2.310 -1.361 8.827 1.00 97.62 105 TYR A CA 1
ATOM 845 C C . TYR A 1 105 ? -3.702 -1.662 9.357 1.00 97.62 105 TYR A C 1
ATOM 847 O O . TYR A 1 105 ? -4.562 -2.137 8.614 1.00 97.62 105 TYR A O 1
ATOM 855 N N . ALA A 1 106 ? -3.922 -1.317 10.619 1.00 97.56 106 ALA A N 1
ATOM 856 C CA . ALA A 1 106 ? -5.220 -1.391 11.272 1.00 97.56 106 ALA A CA 1
ATOM 857 C C . ALA A 1 106 ? -5.491 -0.096 12.051 1.00 97.56 106 ALA A C 1
ATOM 859 O O . ALA A 1 106 ? -4.539 0.556 12.497 1.00 97.56 106 ALA A O 1
ATOM 860 N N . PRO A 1 107 ? -6.763 0.298 12.213 1.00 97.56 107 PRO A N 1
ATOM 861 C CA . PRO A 1 107 ? -7.135 1.384 13.102 1.00 97.56 107 PRO A CA 1
ATOM 862 C C . PRO A 1 107 ? -6.839 1.008 14.556 1.00 97.56 107 PRO A C 1
ATOM 864 O O . PRO A 1 107 ? -7.192 -0.077 15.018 1.00 97.56 107 PRO A O 1
ATOM 867 N N . ASN A 1 108 ? -6.232 1.925 15.300 1.00 96.31 108 ASN A N 1
ATOM 868 C CA . ASN A 1 108 ? -6.216 1.856 16.756 1.00 96.31 108 ASN A CA 1
ATOM 869 C C . ASN A 1 108 ? -7.559 2.355 17.343 1.00 96.31 108 ASN A C 1
ATOM 871 O O . ASN A 1 108 ? -8.504 2.653 16.610 1.00 96.31 108 ASN A O 1
ATOM 875 N N . LYS A 1 109 ? -7.655 2.471 18.674 1.00 95.81 109 LYS A N 1
ATOM 876 C CA . LYS A 1 109 ? -8.889 2.900 19.362 1.00 95.81 109 LYS A CA 1
ATOM 877 C C . LYS A 1 109 ? -9.347 4.315 18.988 1.00 95.81 109 LYS A C 1
ATOM 879 O O . LYS A 1 109 ? -10.536 4.599 19.076 1.00 95.81 109 LYS A O 1
ATOM 884 N N . GLU A 1 110 ? -8.431 5.180 18.558 1.00 95.31 110 GLU A N 1
ATOM 885 C CA . GLU A 1 110 ? -8.737 6.541 18.110 1.00 95.31 110 GLU A CA 1
ATOM 886 C C . GLU A 1 110 ? -8.990 6.631 16.593 1.00 95.31 110 GLU A C 1
ATOM 888 O O . GLU A 1 110 ? -9.216 7.720 16.066 1.00 95.31 110 GLU A O 1
ATOM 893 N N . GLY A 1 111 ? -8.940 5.510 15.866 1.00 94.88 111 GLY A N 1
ATOM 894 C CA . GLY A 1 111 ? -9.108 5.486 14.414 1.00 94.88 111 GLY A CA 1
ATOM 895 C C . GLY A 1 111 ? -7.870 5.927 13.631 1.00 94.88 111 GLY A C 1
ATOM 896 O O . GLY A 1 111 ? -7.980 6.252 12.446 1.00 94.88 111 GLY A O 1
ATOM 897 N N . ARG A 1 112 ? -6.681 5.942 14.244 1.00 96.00 112 ARG A N 1
ATOM 898 C CA . ARG A 1 112 ? -5.414 6.125 13.517 1.00 96.00 112 ARG A CA 1
ATOM 899 C C . ARG A 1 112 ? -4.960 4.802 12.928 1.00 96.00 112 ARG A C 1
ATOM 901 O O . ARG A 1 112 ? -4.857 3.811 13.648 1.00 96.00 112 ARG A O 1
ATOM 908 N N . LEU A 1 113 ? -4.632 4.798 11.638 1.00 96.25 113 LEU A N 1
ATOM 909 C CA . LEU A 1 113 ? -3.983 3.648 11.014 1.00 96.25 113 LEU A CA 1
ATOM 910 C C . LEU A 1 113 ? -2.564 3.503 11.560 1.00 96.25 113 LEU A C 1
ATOM 912 O O . LEU A 1 113 ? -1.754 4.420 11.437 1.00 96.25 113 LEU A O 1
ATOM 916 N N . VAL A 1 114 ? -2.265 2.344 12.138 1.00 96.94 114 VAL A N 1
ATOM 917 C CA . VAL A 1 114 ? -0.937 1.985 12.645 1.00 96.94 114 VAL A CA 1
ATOM 918 C C . VAL A 1 114 ? -0.427 0.747 11.920 1.00 96.94 114 VAL A C 1
ATOM 920 O O . VAL A 1 114 ? -1.207 -0.140 11.582 1.00 96.94 114 VAL A O 1
ATOM 923 N N . LEU A 1 115 ? 0.878 0.696 11.646 1.00 97.44 115 LEU A N 1
ATOM 924 C CA . LEU A 1 115 ? 1.521 -0.478 11.055 1.00 97.44 115 LEU A CA 1
ATOM 925 C C . LEU A 1 115 ? 1.533 -1.604 12.095 1.00 97.44 115 LEU A C 1
ATOM 927 O O . LEU A 1 115 ? 2.185 -1.471 13.127 1.00 97.44 115 LEU A O 1
ATOM 931 N N . ILE A 1 116 ? 0.836 -2.703 11.816 1.00 97.62 116 ILE A N 1
ATOM 932 C CA . ILE A 1 116 ? 0.738 -3.856 12.725 1.00 97.62 116 ILE A CA 1
ATOM 933 C C . ILE A 1 116 ? 1.563 -5.060 12.260 1.00 97.62 116 ILE A C 1
ATOM 935 O O . ILE A 1 116 ? 1.881 -5.936 13.058 1.00 97.62 116 ILE A O 1
ATOM 939 N N . LYS A 1 117 ? 1.937 -5.105 10.975 1.00 97.50 117 LYS A N 1
ATOM 940 C CA . LYS A 1 117 ? 2.785 -6.158 10.402 1.00 97.50 117 LYS A CA 1
ATOM 941 C C . LYS A 1 117 ? 3.587 -5.614 9.228 1.00 97.50 117 LYS A C 1
ATOM 943 O O . LYS A 1 117 ? 3.044 -4.924 8.368 1.00 97.50 117 LYS A O 1
ATOM 948 N N . GLU A 1 118 ? 4.864 -5.972 9.171 1.00 97.62 118 GLU A N 1
ATOM 949 C CA . GLU A 1 118 ? 5.733 -5.754 8.016 1.00 97.62 118 GLU A CA 1
ATOM 950 C C . GLU A 1 118 ? 6.490 -7.050 7.713 1.00 97.62 118 GLU A C 1
ATOM 952 O O . GLU A 1 118 ? 6.999 -7.723 8.607 1.00 97.62 118 GLU A O 1
ATOM 957 N N . SER A 1 119 ? 6.544 -7.428 6.444 1.00 97.50 119 SER A N 1
ATOM 958 C CA . SER A 1 119 ? 7.323 -8.562 5.956 1.00 97.50 119 SER A CA 1
ATOM 959 C C . SER A 1 119 ? 8.041 -8.142 4.682 1.00 97.50 119 SER A C 1
ATOM 961 O O . SER A 1 119 ? 7.491 -7.389 3.877 1.00 97.50 119 SER A O 1
ATOM 963 N N . LYS A 1 120 ? 9.285 -8.583 4.509 1.00 96.38 120 LYS A N 1
ATOM 964 C CA . LYS A 1 120 ? 10.146 -8.158 3.401 1.00 96.38 120 LYS A CA 1
ATOM 965 C C . LYS A 1 120 ? 10.701 -9.361 2.662 1.00 96.38 120 LYS A C 1
ATOM 967 O O . LYS A 1 120 ? 10.870 -10.415 3.268 1.00 96.38 120 LYS A O 1
ATOM 972 N N . ASN A 1 121 ? 11.026 -9.166 1.387 1.00 96.12 121 ASN A N 1
ATOM 973 C CA . ASN A 1 121 ? 11.674 -10.164 0.533 1.00 96.12 121 ASN A CA 1
ATOM 974 C C . ASN A 1 121 ? 10.927 -11.508 0.471 1.00 96.12 121 ASN A C 1
ATOM 976 O O . ASN A 1 121 ? 11.547 -12.567 0.462 1.00 96.12 121 ASN A O 1
ATOM 980 N N . LEU A 1 122 ? 9.596 -11.462 0.458 1.00 94.69 122 LEU A N 1
ATOM 981 C CA . LEU A 1 122 ? 8.751 -12.644 0.370 1.00 94.69 122 LEU A CA 1
ATOM 982 C C . LEU A 1 122 ? 8.834 -13.270 -1.025 1.00 94.69 122 LEU A C 1
ATOM 984 O O . LEU A 1 122 ? 8.742 -12.566 -2.030 1.00 94.69 122 LEU A O 1
ATOM 988 N N . ASP A 1 123 ? 8.928 -14.596 -1.042 1.00 93.31 123 ASP A N 1
ATOM 989 C CA . ASP A 1 123 ? 8.885 -15.452 -2.236 1.00 93.31 123 ASP A CA 1
ATOM 990 C C . ASP A 1 123 ? 7.463 -15.863 -2.645 1.00 93.31 123 ASP A C 1
ATOM 992 O O . ASP A 1 123 ? 7.234 -16.405 -3.722 1.00 93.31 123 ASP A O 1
ATOM 996 N N . ALA A 1 124 ? 6.486 -15.640 -1.768 1.00 89.81 124 ALA A N 1
ATOM 997 C CA . ALA A 1 124 ? 5.102 -16.019 -1.993 1.00 89.81 124 ALA A CA 1
ATOM 998 C C . ALA A 1 124 ? 4.152 -14.982 -1.397 1.00 89.81 124 ALA A C 1
ATOM 1000 O O . ALA A 1 124 ? 4.499 -14.225 -0.488 1.00 89.81 124 ALA A O 1
ATOM 1001 N N . TYR A 1 125 ? 2.919 -14.977 -1.899 1.00 88.12 125 TYR A N 1
ATOM 1002 C CA . TYR A 1 125 ? 1.863 -14.140 -1.346 1.00 88.12 125 TYR A CA 1
ATOM 1003 C C . TYR A 1 125 ? 1.596 -14.488 0.129 1.00 88.12 125 TYR A C 1
ATOM 1005 O O . TYR A 1 125 ? 1.504 -15.673 0.471 1.00 88.12 125 TYR A O 1
ATOM 1013 N N . PRO A 1 126 ? 1.401 -13.483 1.001 1.00 91.06 126 PRO A N 1
ATOM 1014 C CA . PRO A 1 126 ? 0.951 -13.722 2.365 1.00 91.06 126 PRO A CA 1
ATOM 1015 C C . PRO A 1 126 ? -0.401 -14.438 2.374 1.00 91.06 126 PRO A C 1
ATOM 1017 O O . PRO A 1 126 ? -1.328 -14.042 1.668 1.00 91.06 126 PRO A O 1
ATOM 1020 N N . LYS A 1 127 ? -0.524 -15.483 3.198 1.00 89.00 127 LYS A N 1
ATOM 1021 C CA . LYS A 1 127 ? -1.753 -16.292 3.311 1.00 89.00 127 LYS A CA 1
ATOM 1022 C C . LYS A 1 127 ? -2.957 -15.484 3.802 1.00 89.00 127 LYS A C 1
ATOM 1024 O O . LYS A 1 127 ? -4.092 -15.827 3.501 1.00 89.00 127 LYS A O 1
ATOM 1029 N N . ASP A 1 128 ? -2.693 -14.428 4.561 1.00 88.75 128 ASP A N 1
ATOM 1030 C CA . ASP A 1 128 ? -3.659 -13.494 5.134 1.00 88.75 128 ASP A CA 1
ATOM 1031 C C . ASP A 1 128 ? -4.016 -12.333 4.194 1.00 88.75 128 ASP A C 1
ATOM 1033 O O . ASP A 1 128 ? -4.758 -11.438 4.587 1.00 88.75 128 ASP A O 1
ATOM 1037 N N . PHE A 1 129 ? -3.492 -12.297 2.963 1.00 89.12 129 PHE A N 1
ATOM 1038 C CA . PHE A 1 129 ? -3.799 -11.211 2.038 1.00 89.12 129 PHE A CA 1
ATOM 1039 C C . PHE A 1 129 ? -5.270 -11.280 1.574 1.00 89.12 129 PHE A C 1
ATOM 1041 O O . PHE A 1 129 ? -5.662 -12.261 0.935 1.00 89.12 129 PHE A O 1
ATOM 1048 N N . PRO A 1 130 ? -6.099 -10.256 1.858 1.00 84.38 130 PRO A N 1
ATOM 1049 C CA . PRO A 1 130 ? -7.523 -10.292 1.541 1.00 84.38 130 PRO A CA 1
ATOM 1050 C C . PRO A 1 130 ? -7.789 -10.275 0.022 1.00 84.38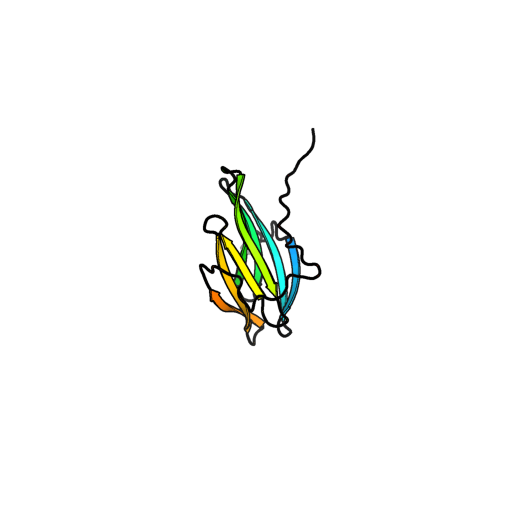 130 PRO A C 1
ATOM 1052 O O . PRO A 1 130 ? -6.993 -9.721 -0.747 1.00 84.38 130 PRO A O 1
ATOM 1055 N N . PRO A 1 131 ? -8.916 -10.861 -0.434 1.00 67.56 131 PRO A N 1
ATOM 1056 C CA . PRO A 1 131 ? -9.239 -10.978 -1.852 1.00 67.56 131 PRO A CA 1
ATOM 1057 C C . PRO A 1 131 ? -9.362 -9.617 -2.559 1.00 67.56 131 PRO A C 1
ATOM 1059 O O . PRO A 1 131 ? -9.764 -8.599 -1.992 1.00 67.56 131 PRO A O 1
ATOM 1062 N N . LYS A 1 132 ? -8.987 -9.621 -3.841 1.00 60.72 132 LYS A N 1
ATOM 1063 C CA . LYS A 1 132 ? -8.735 -8.441 -4.677 1.00 60.72 132 LYS A CA 1
ATOM 1064 C C . LYS A 1 132 ? -10.026 -7.824 -5.229 1.00 60.72 132 LYS A C 1
ATOM 1066 O O . LYS A 1 132 ? -10.425 -8.175 -6.332 1.00 60.72 132 LYS A O 1
ATOM 1071 N N . PHE A 1 133 ? -10.576 -6.821 -4.539 1.00 58.62 133 PHE A N 1
ATOM 1072 C CA . PHE A 1 133 ? -11.603 -5.888 -5.047 1.00 58.62 133 PHE A CA 1
ATOM 1073 C C . PHE A 1 133 ? -12.915 -6.544 -5.556 1.00 58.62 133 PHE A C 1
ATOM 1075 O O . PHE A 1 133 ? -12.995 -7.733 -5.851 1.00 58.62 133 PHE A O 1
ATOM 1082 N N . LYS A 1 134 ? -13.995 -5.764 -5.708 1.00 43.00 134 LYS A N 1
ATOM 1083 C CA . LYS A 1 134 ? -15.132 -6.203 -6.540 1.00 43.00 134 LYS A CA 1
ATOM 1084 C C . LYS A 1 134 ? -14.602 -6.326 -7.982 1.00 43.00 134 LYS A C 1
ATOM 1086 O O . LYS A 1 134 ? -14.252 -5.309 -8.571 1.00 43.00 134 LYS A O 1
ATOM 1091 N N . ASN A 1 135 ? -14.544 -7.540 -8.540 1.00 45.09 135 ASN A N 1
ATOM 1092 C CA . ASN A 1 135 ? -14.224 -7.863 -9.949 1.00 45.09 135 ASN A CA 1
ATOM 1093 C C . ASN A 1 135 ? -12.746 -8.087 -10.360 1.00 45.09 135 ASN A C 1
ATOM 1095 O O . ASN A 1 135 ? -12.446 -7.990 -11.549 1.00 45.09 135 ASN A O 1
ATOM 1099 N N . ASN A 1 136 ? -11.829 -8.452 -9.453 1.00 37.75 136 ASN A N 1
ATOM 1100 C CA . ASN A 1 136 ? -10.527 -9.078 -9.788 1.00 37.75 136 ASN A CA 1
ATOM 1101 C C . ASN A 1 136 ? -9.570 -8.337 -10.755 1.00 37.75 136 ASN A C 1
ATOM 1103 O O . ASN A 1 136 ? -8.572 -8.917 -11.184 1.00 37.75 136 ASN A O 1
ATOM 1107 N N . LYS A 1 137 ? -9.790 -7.062 -11.085 1.00 39.53 137 LYS A N 1
ATOM 1108 C CA . LYS A 1 137 ? -8.836 -6.289 -11.894 1.00 39.53 137 LYS A CA 1
ATOM 1109 C C . LYS A 1 137 ? -7.929 -5.472 -10.974 1.00 39.53 137 LYS A C 1
ATOM 1111 O O . LYS A 1 137 ? -8.435 -4.585 -10.285 1.00 39.53 137 LYS A O 1
ATOM 1116 N N . PRO A 1 138 ? -6.601 -5.693 -10.953 1.00 42.31 138 PRO A N 1
ATOM 1117 C CA . PRO A 1 138 ? -5.712 -4.655 -10.465 1.00 42.31 138 PRO A CA 1
ATOM 1118 C C . PRO A 1 138 ? -5.897 -3.458 -11.398 1.00 42.31 138 PRO A C 1
ATOM 1120 O O . PRO A 1 138 ? -5.644 -3.561 -12.598 1.00 42.31 138 PRO A O 1
ATOM 1123 N N . ILE A 1 139 ? -6.358 -2.322 -10.871 1.00 47.34 139 ILE A N 1
ATOM 1124 C CA . ILE A 1 139 ? -6.208 -1.062 -11.596 1.00 47.34 139 ILE A CA 1
ATOM 1125 C C . ILE A 1 139 ? -4.713 -0.775 -11.547 1.00 47.34 139 ILE A C 1
ATOM 1127 O O . ILE A 1 139 ? -4.219 -0.150 -10.602 1.00 47.34 139 ILE A O 1
ATOM 1131 N N . HIS A 1 140 ? -3.992 -1.304 -12.537 1.00 47.75 140 HIS A N 1
ATOM 1132 C CA . HIS A 1 140 ? -2.741 -0.717 -12.973 1.00 47.75 140 HIS A CA 1
ATOM 1133 C C . HIS A 1 140 ? -3.005 0.788 -13.040 1.00 47.75 140 HIS A C 1
ATOM 1135 O O . HIS A 1 140 ? -3.997 1.171 -13.674 1.00 47.75 140 HIS A O 1
ATOM 1141 N N . PRO A 1 141 ? -2.231 1.645 -12.353 1.00 45.47 141 PRO A N 1
ATOM 1142 C CA . PRO A 1 141 ? -2.425 3.073 -12.520 1.00 45.47 141 PRO A CA 1
ATOM 1143 C C . PRO A 1 141 ? -2.344 3.344 -14.016 1.00 45.47 141 PRO A C 1
ATOM 1145 O O . PRO A 1 141 ? -1.420 2.865 -14.679 1.00 45.47 141 PRO A O 1
ATOM 1148 N N . LEU A 1 142 ? -3.385 3.969 -14.568 1.00 41.88 142 LEU A N 1
ATOM 1149 C CA . LEU A 1 142 ? -3.469 4.186 -16.002 1.00 41.88 142 LEU A CA 1
ATOM 1150 C C . LEU A 1 142 ? -2.211 4.953 -16.399 1.00 41.88 142 LEU A C 1
ATOM 1152 O O . LEU A 1 142 ? -2.050 6.131 -16.076 1.00 41.88 142 LEU A O 1
ATOM 1156 N N . SER A 1 143 ? -1.301 4.267 -17.090 1.00 40.66 143 SER A N 1
ATOM 1157 C CA . SER A 1 143 ? -0.299 4.936 -17.890 1.00 40.66 143 SER A CA 1
ATOM 1158 C C . SER A 1 143 ? -1.120 5.721 -18.900 1.00 40.66 143 SER A C 1
ATOM 1160 O O . SER A 1 143 ? -1.664 5.144 -19.841 1.00 40.66 143 SER A O 1
ATOM 1162 N N . ARG A 1 144 ? -1.278 7.035 -18.699 1.00 39.03 144 ARG A N 1
ATOM 1163 C CA . ARG A 1 144 ? -1.651 7.910 -19.809 1.00 39.03 144 ARG A CA 1
ATOM 1164 C C . ARG A 1 144 ? -0.464 7.907 -20.770 1.00 39.03 144 ARG A C 1
ATOM 1166 O O . ARG A 1 144 ? 0.293 8.870 -20.840 1.00 39.03 144 ARG A O 1
ATOM 1173 N N . ARG A 1 145 ? -0.304 6.821 -21.525 1.00 38.44 145 ARG A N 1
ATOM 1174 C CA . ARG A 1 145 ? 0.248 6.888 -22.868 1.00 38.44 145 ARG A CA 1
ATOM 1175 C C . ARG A 1 145 ? -0.735 7.766 -23.633 1.00 38.44 145 ARG A C 1
ATOM 1177 O O . ARG A 1 145 ? -1.786 7.309 -24.068 1.00 38.44 145 ARG A O 1
ATOM 1184 N N . LYS A 1 146 ? -0.433 9.065 -23.709 1.00 37.06 146 LYS A N 1
ATOM 1185 C CA . LYS A 1 146 ? -0.965 9.898 -24.783 1.00 37.06 146 LYS A CA 1
ATOM 1186 C C . LYS A 1 146 ? -0.405 9.299 -26.076 1.00 37.06 146 LYS A C 1
ATOM 1188 O O . LYS A 1 146 ? 0.718 9.615 -26.447 1.00 37.06 146 LYS A O 1
ATOM 1193 N N . TYR A 1 147 ? -1.143 8.389 -26.698 1.00 39.78 147 TYR A N 1
ATOM 1194 C CA . TYR A 1 147 ? -0.947 8.053 -28.103 1.00 39.78 147 TYR A CA 1
ATOM 1195 C C . TYR A 1 147 ? -2.062 8.713 -28.917 1.00 39.78 147 TYR A C 1
ATOM 1197 O O . TYR A 1 147 ? -3.235 8.528 -28.597 1.00 39.78 147 TYR A O 1
ATOM 1205 N N . GLY A 1 148 ? -1.642 9.449 -29.954 1.00 36.00 148 GLY A N 1
ATOM 1206 C CA . GLY A 1 148 ? -2.452 10.052 -31.024 1.00 36.00 148 GLY A CA 1
ATOM 1207 C C . GLY A 1 148 ? -2.977 11.452 -30.690 1.00 36.00 148 GLY A C 1
ATOM 1208 O O . GLY A 1 148 ? -3.486 11.660 -29.596 1.00 36.00 148 GLY A O 1
ATOM 1209 N N . THR A 1 149 ? -2.902 12.473 -31.544 1.00 35.47 149 THR A N 1
ATOM 1210 C CA . THR A 1 149 ? -2.550 12.574 -32.977 1.00 35.47 149 THR A CA 1
ATOM 1211 C C . THR A 1 149 ? -2.371 14.086 -33.235 1.00 35.47 149 THR A C 1
ATOM 1213 O O . THR A 1 149 ? -3.115 14.879 -32.656 1.00 35.47 149 THR A O 1
ATOM 1216 N N . LEU A 1 150 ? -1.316 14.535 -33.913 1.00 38.00 150 LEU A N 1
ATOM 1217 C CA . LEU A 1 150 ? -1.219 14.798 -35.355 1.00 38.00 150 LEU A CA 1
ATOM 1218 C C . LEU A 1 150 ? 0.259 14.787 -35.758 1.00 38.00 150 LEU A C 1
ATOM 1220 O O . LEU A 1 150 ? 1.065 15.343 -34.977 1.00 38.00 150 LEU A O 1
#

Radius of gyration: 20.66 Å; Cα contacts (8 Å, |Δi|>4): 269; chains: 1; bounding box: 32×79×57 Å

Secondary structure (DSSP, 8-state):
----------------SS-TTEEEEEEEEETTEEEEEEEEEEE-SSEEEEEEEEE-SSSEEEEEEEEEETTTTEEEEEEEEEE-SS-EEEEEEETTTTEEEEEEEEE-TTS-EEEEEEEEEESS--TTPPP-TTTS--------------

pLDDT: mean 79.19, std 21.63, range [35.22, 97.81]

Mean predicted aligned error: 10.97 Å

Sequence (150 aa):
MKNLILTILVTASASFGYAQNLEGREEINLSGFGYKIYTKQRKSAIEDKTVYVIPNQTDTIFHDALIKDLKADKELYRGIYGKNGQEIHFLQFDLQSDKMNHKVYAPNKEGRLVLIKESKNLDAYPKDFPPKFKNNKPIHPLSRRKYGTL

Nearest PDB structures (foldseek):
  8pj2-assembly1_1  TM=4.963E-01  e=5.192E-02  Homo sapiens
  7fzt-assembly1_A  TM=4.588E-01  e=7.331E-01  Homo sapiens
  6aq1-assembly1_A  TM=4.487E-01  e=7.331E-01  Homo sapiens
  4a60-assembly1_A  TM=4.619E-01  e=9.503E-01  Homo sapiens
  7yf1-assembly1_A  TM=4.523E-01  e=7.721E-01  Mus musculus

Foldseek 3Di:
DDDDDDDPPPPPPPDPPPPPAWAWDDWAAAPNAIKTWTWGWDDDPFKTWIWIWIDFVVDIDIDTQWIAGPVVRGTQKHKDWDDDNFKIKIWIAGPVLRFIKIWIWGQDPVGGTDTPDIDTRDNDDDPPGHDDDDPPDDPSPDPPPPDDDD